Protein AF-A0AAW4BN30-F1 (afdb_monomer_lite)

Secondary structure (DSSP, 8-state):
-BHHHHHHHHHHHTTSS--------GGG--GGGGTBPTTHHHHHHHHHTPPP-------SS-HHHHHHHHHHHHHH-GGGPPPGGGS----S-------SSHHHHHHHHHHHHHHHHHTS---GGG------

pLDDT: mean 91.67, std 6.43, range [66.94, 98.31]

Structure (mmCIF, N/CA/C/O backbone):
data_AF-A0AAW4BN30-F1
#
_entry.id   AF-A0AAW4BN30-F1
#
loop_
_atom_site.group_PDB
_atom_site.id
_atom_site.type_symbol
_atom_site.label_atom_id
_atom_site.label_alt_id
_atom_site.label_comp_id
_atom_site.label_asym_id
_atom_site.label_entity_id
_atom_site.label_seq_id
_atom_site.pdbx_PDB_ins_code
_atom_site.Cartn_x
_atom_site.Cartn_y
_atom_site.Cartn_z
_atom_site.occupancy
_atom_site.B_iso_or_equiv
_atom_site.auth_seq_id
_atom_site.auth_comp_id
_atom_site.auth_asym_id
_atom_site.auth_atom_id
_atom_site.pdbx_PDB_model_num
ATOM 1 N N . CYS A 1 1 ? -4.758 -6.206 11.611 1.00 85.19 1 CYS A N 1
ATOM 2 C CA . CYS A 1 1 ? -5.048 -6.604 13.001 1.00 85.19 1 CYS A CA 1
ATOM 3 C C . CYS A 1 1 ? -5.926 -7.843 12.943 1.00 85.19 1 CYS A C 1
ATOM 5 O O . CYS A 1 1 ? -6.972 -7.762 12.312 1.00 85.19 1 CYS A O 1
ATOM 7 N N . THR A 1 2 ? -5.491 -8.975 13.486 1.00 92.12 2 THR A N 1
ATOM 8 C CA . THR A 1 2 ? -6.337 -10.174 13.619 1.00 92.12 2 THR A CA 1
ATOM 9 C C . THR A 1 2 ? -7.219 -10.076 14.864 1.00 92.12 2 THR A C 1
ATOM 11 O O . THR A 1 2 ? -7.012 -9.202 15.707 1.00 92.12 2 THR A O 1
ATOM 14 N N . ASN A 1 3 ? -8.185 -10.984 15.008 1.00 91.19 3 ASN A N 1
ATOM 15 C CA . ASN A 1 3 ? -9.007 -11.086 16.217 1.00 91.19 3 ASN A CA 1
ATOM 16 C C . ASN A 1 3 ? -8.161 -11.242 17.487 1.00 91.19 3 ASN A C 1
ATOM 18 O O . ASN A 1 3 ? -8.333 -10.469 18.419 1.00 91.19 3 ASN A O 1
ATOM 22 N N . LEU A 1 4 ? -7.177 -12.145 17.485 1.00 94.38 4 LEU A N 1
ATOM 23 C CA . LEU A 1 4 ? -6.322 -12.386 18.652 1.00 94.38 4 LEU A CA 1
ATOM 24 C C . LEU A 1 4 ? -5.494 -11.155 19.044 1.00 94.38 4 LEU A C 1
ATOM 26 O O . LEU A 1 4 ? -5.360 -10.845 20.226 1.00 94.38 4 LEU A O 1
ATOM 30 N N . GLN A 1 5 ? -4.958 -10.431 18.056 1.00 94.31 5 GLN A N 1
ATOM 31 C CA . GLN A 1 5 ? -4.226 -9.185 18.303 1.00 94.31 5 GLN A CA 1
ATOM 32 C C . GLN A 1 5 ? -5.135 -8.121 18.924 1.00 94.31 5 GLN A C 1
ATOM 34 O O . GLN A 1 5 ? -4.721 -7.396 19.828 1.00 94.31 5 GLN A O 1
ATOM 39 N N . TYR A 1 6 ? -6.375 -8.031 18.444 1.00 95.75 6 TYR A N 1
ATOM 40 C CA . TYR A 1 6 ? -7.331 -7.056 18.942 1.00 95.75 6 TYR A CA 1
ATOM 41 C C . TYR A 1 6 ? -7.857 -7.401 20.336 1.00 95.75 6 TYR A C 1
ATOM 43 O O . TYR A 1 6 ? -7.968 -6.523 21.189 1.00 95.75 6 TYR A O 1
ATOM 51 N N . ASP A 1 7 ? -8.131 -8.677 20.596 1.00 96.06 7 ASP A N 1
ATOM 52 C CA . ASP A 1 7 ? -8.565 -9.136 21.910 1.00 96.06 7 ASP A CA 1
ATOM 53 C C . ASP A 1 7 ? -7.485 -8.882 22.960 1.00 96.06 7 ASP A C 1
ATOM 55 O O . ASP A 1 7 ? -7.800 -8.354 24.023 1.00 96.06 7 ASP A O 1
ATOM 59 N N . LEU A 1 8 ? -6.209 -9.134 22.646 1.00 96.19 8 LEU A N 1
ATOM 60 C CA . LEU A 1 8 ? -5.097 -8.780 23.531 1.00 96.19 8 LEU A CA 1
ATOM 61 C C . LEU A 1 8 ? -5.081 -7.279 23.865 1.00 96.19 8 LEU A C 1
ATOM 63 O O . LEU A 1 8 ? -4.894 -6.906 25.022 1.00 96.19 8 LEU A O 1
ATOM 67 N N . LEU A 1 9 ? -5.312 -6.420 22.868 1.00 95.69 9 LEU A N 1
ATOM 68 C CA . LEU A 1 9 ? -5.377 -4.971 23.061 1.00 95.69 9 LEU A CA 1
ATOM 69 C C . LEU A 1 9 ? -6.541 -4.578 23.983 1.00 95.69 9 LEU A C 1
ATOM 71 O O . LEU A 1 9 ? -6.358 -3.760 24.884 1.00 95.69 9 LEU A O 1
ATOM 75 N N . LYS A 1 10 ? -7.719 -5.192 23.818 1.00 96.44 10 LYS A N 1
ATOM 76 C CA . LYS A 1 10 ? -8.852 -4.981 24.731 1.00 96.44 10 LYS A CA 1
ATOM 77 C C . LYS A 1 10 ? -8.537 -5.462 26.143 1.00 96.44 10 LYS A C 1
ATOM 79 O O . LYS A 1 10 ? -8.739 -4.704 27.082 1.00 96.44 10 LYS A O 1
ATOM 84 N N . TYR A 1 11 ? -7.996 -6.668 26.302 1.00 96.81 11 TYR A N 1
ATOM 85 C CA . TYR A 1 11 ? -7.634 -7.203 27.618 1.00 96.81 11 TYR A CA 1
ATOM 86 C C . TYR A 1 11 ? -6.642 -6.312 28.366 1.00 96.81 11 TYR A C 1
ATOM 88 O O . TYR A 1 11 ? -6.762 -6.148 29.576 1.00 96.81 11 TYR A O 1
ATOM 96 N N . ALA A 1 12 ? -5.669 -5.739 27.657 1.00 96.12 12 ALA A N 1
ATOM 97 C CA . ALA A 1 12 ? -4.637 -4.918 28.273 1.00 96.12 12 ALA A CA 1
ATOM 98 C C . ALA A 1 12 ? -5.117 -3.508 28.654 1.00 96.12 12 ALA A C 1
ATOM 100 O O . ALA A 1 12 ? -4.610 -2.944 29.623 1.00 96.12 12 ALA A O 1
ATOM 101 N N . PHE A 1 13 ? -6.049 -2.918 27.895 1.00 96.69 13 PHE A N 1
ATOM 102 C CA . PHE A 1 13 ? -6.294 -1.473 27.973 1.00 96.69 13 PHE A CA 1
ATOM 103 C C . PHE A 1 13 ? -7.760 -1.051 28.098 1.00 96.69 13 PHE A C 1
ATOM 105 O O . PHE A 1 13 ? -8.016 0.093 28.485 1.00 96.69 13 PHE A O 1
ATOM 112 N N . LEU A 1 14 ? -8.729 -1.914 27.784 1.00 96.19 14 LEU A N 1
ATOM 113 C CA . LEU A 1 14 ? -10.144 -1.546 27.836 1.00 96.19 14 LEU A CA 1
ATOM 114 C C . LEU A 1 14 ? -10.567 -1.245 29.281 1.00 96.19 14 LEU A C 1
ATOM 116 O O . LEU A 1 14 ? -10.323 -2.035 30.189 1.00 96.19 14 LEU A O 1
ATOM 120 N N . GLY A 1 15 ? -11.193 -0.085 29.497 1.00 94.75 15 GLY A N 1
ATOM 121 C CA . GLY A 1 15 ? -11.603 0.380 30.829 1.00 94.75 15 GLY A CA 1
ATOM 122 C C . GLY A 1 15 ? -10.477 0.981 31.681 1.00 94.75 15 GLY A C 1
ATOM 123 O O . GLY A 1 15 ? -10.720 1.360 32.825 1.00 94.75 15 GLY A O 1
ATOM 124 N N . THR A 1 16 ? -9.258 1.093 31.149 1.00 95.62 16 THR A N 1
ATOM 125 C CA . THR A 1 16 ? -8.151 1.790 31.821 1.00 95.62 16 THR A CA 1
ATOM 126 C C . THR A 1 16 ? -8.145 3.285 31.477 1.00 95.62 16 THR A C 1
ATOM 128 O O . THR A 1 16 ? -8.736 3.710 30.487 1.00 95.62 16 THR A O 1
ATOM 131 N N . ASN A 1 17 ? -7.410 4.093 32.249 1.00 93.88 17 ASN A N 1
ATOM 132 C CA . ASN A 1 17 ? -7.193 5.520 31.953 1.00 93.88 17 ASN A CA 1
ATOM 133 C C . ASN A 1 17 ? -6.059 5.762 30.931 1.00 93.88 17 ASN A C 1
ATOM 135 O O . ASN A 1 17 ? -5.573 6.886 30.792 1.00 93.88 17 ASN A O 1
ATOM 139 N N . ILE A 1 18 ? -5.585 4.715 30.250 1.00 94.31 18 ILE A N 1
ATOM 140 C CA . ILE A 1 18 ? -4.497 4.813 29.275 1.00 94.31 18 ILE A CA 1
ATOM 141 C C . ILE A 1 18 ? -5.046 5.350 27.953 1.00 94.31 18 ILE A C 1
ATOM 143 O O . ILE A 1 18 ? -6.037 4.860 27.418 1.00 94.31 18 ILE A O 1
ATOM 147 N N . ARG A 1 19 ? -4.359 6.344 27.383 1.00 92.88 19 ARG A N 1
ATOM 148 C CA . ARG A 1 19 ? -4.680 6.874 26.057 1.00 92.88 19 ARG A CA 1
ATOM 149 C C . ARG A 1 19 ? -4.104 5.966 24.972 1.00 92.88 19 ARG A C 1
ATOM 151 O O . ARG A 1 19 ? -2.889 5.803 24.883 1.00 92.88 19 ARG A O 1
ATOM 158 N N . LEU A 1 20 ? -4.972 5.456 24.105 1.00 94.69 20 LEU A N 1
ATOM 159 C CA . LEU A 1 20 ? -4.595 4.666 22.936 1.00 94.69 20 LEU A CA 1
ATOM 160 C C . LEU A 1 20 ? -4.826 5.447 21.641 1.00 94.69 20 LEU A C 1
ATOM 162 O O . LEU A 1 20 ? -5.830 6.140 21.490 1.00 94.69 20 LEU A O 1
ATOM 166 N N . THR A 1 21 ? -3.910 5.284 20.688 1.00 95.44 21 THR A N 1
ATOM 167 C CA . THR A 1 21 ? -4.035 5.817 19.326 1.00 95.44 21 THR A CA 1
ATOM 168 C C . THR A 1 21 ? -3.792 4.678 18.345 1.00 95.44 21 THR A C 1
ATOM 170 O O . THR A 1 21 ? -2.694 4.125 18.305 1.00 95.44 21 THR A O 1
ATOM 173 N N . ALA A 1 22 ? -4.803 4.331 17.551 1.00 93.75 22 ALA A N 1
ATOM 174 C CA . ALA A 1 22 ? -4.667 3.390 16.445 1.00 93.75 22 ALA A CA 1
ATOM 175 C C . ALA A 1 22 ? -4.428 4.158 15.139 1.00 93.75 22 ALA A C 1
ATOM 177 O O . ALA A 1 22 ? -5.098 5.152 14.868 1.00 93.75 22 ALA A O 1
ATOM 178 N N . VAL A 1 23 ? -3.480 3.690 14.326 1.00 93.56 23 VAL A N 1
ATOM 179 C CA . VAL A 1 23 ? -3.138 4.290 13.031 1.00 93.56 23 VAL A CA 1
ATOM 180 C C . VAL A 1 23 ? -3.148 3.203 11.966 1.00 93.56 23 VAL A C 1
ATOM 182 O O . VAL A 1 23 ? -2.673 2.092 12.195 1.00 93.56 23 VAL A O 1
ATOM 185 N N . GLY A 1 24 ? -3.666 3.530 10.789 1.00 90.50 24 GLY A N 1
ATOM 186 C CA . GLY A 1 24 ? -3.525 2.714 9.592 1.00 90.50 24 GLY A CA 1
ATOM 187 C C . GLY A 1 24 ? -4.383 3.251 8.454 1.00 90.50 24 GLY A C 1
ATOM 188 O O . GLY A 1 24 ? -4.983 4.317 8.569 1.00 90.50 24 GLY A O 1
ATOM 189 N N . ASP A 1 25 ? -4.421 2.503 7.358 1.00 87.19 25 ASP A N 1
ATOM 190 C CA . ASP A 1 25 ? -5.134 2.862 6.136 1.00 87.19 25 ASP A CA 1
ATOM 191 C C . ASP A 1 25 ? -6.050 1.699 5.742 1.00 87.19 25 ASP A C 1
ATOM 193 O O . ASP A 1 25 ? -5.587 0.584 5.486 1.00 87.19 25 ASP A O 1
ATOM 197 N N . THR A 1 26 ? -7.362 1.947 5.714 1.00 79.31 26 THR A N 1
ATOM 198 C CA . THR A 1 26 ? -8.367 0.947 5.322 1.00 79.31 26 THR A CA 1
ATOM 199 C C . THR A 1 26 ? -8.145 0.429 3.904 1.00 79.31 26 THR A C 1
AT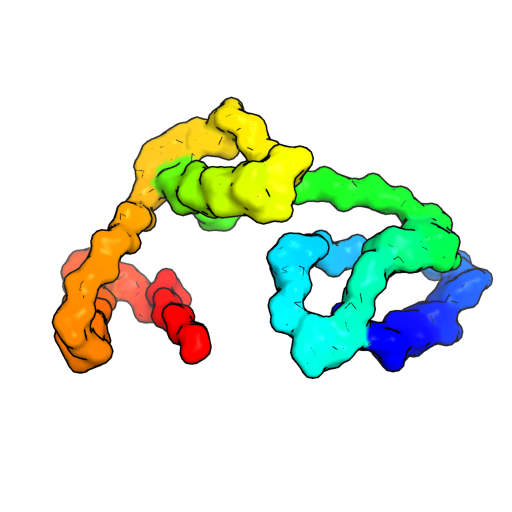OM 201 O O . THR A 1 26 ? -8.463 -0.730 3.631 1.00 79.31 26 THR A O 1
ATOM 204 N N . LYS A 1 27 ? -7.550 1.241 3.022 1.00 76.88 27 LYS A N 1
ATOM 205 C CA . LYS A 1 27 ? -7.281 0.905 1.619 1.00 76.88 27 LYS A CA 1
ATOM 206 C C . LYS A 1 27 ? -6.054 0.011 1.450 1.00 76.88 27 LYS A C 1
ATOM 208 O O . LYS A 1 27 ? -5.938 -0.670 0.439 1.00 76.88 27 LYS A O 1
ATOM 213 N N . GLN A 1 28 ? -5.162 -0.042 2.442 1.00 78.31 28 GLN A N 1
ATOM 214 C CA . GLN A 1 28 ? -3.947 -0.874 2.420 1.00 78.31 28 GLN A CA 1
ATOM 215 C C . GLN A 1 28 ? -4.129 -2.220 3.135 1.00 78.31 28 GLN A C 1
ATOM 217 O O . GLN A 1 28 ? -3.166 -2.900 3.498 1.00 78.31 28 GLN A O 1
ATOM 222 N N . LYS A 1 29 ? -5.376 -2.647 3.344 1.00 83.56 29 LYS A N 1
ATOM 223 C CA . LYS A 1 29 ? -5.685 -3.937 3.961 1.00 83.56 29 LYS A CA 1
ATOM 224 C C . LYS A 1 29 ? -5.495 -5.083 2.957 1.00 83.56 29 LYS A C 1
ATOM 226 O O . LYS A 1 29 ? -6.453 -5.573 2.369 1.00 83.56 29 LYS A O 1
ATOM 231 N N . ILE A 1 30 ? -4.255 -5.547 2.815 1.00 83.94 30 ILE A N 1
ATOM 232 C CA . ILE A 1 30 ? -3.882 -6.672 1.931 1.00 83.94 30 ILE A CA 1
ATOM 233 C C . ILE A 1 30 ? -3.857 -8.037 2.641 1.00 83.94 30 ILE A C 1
ATOM 235 O O . ILE A 1 30 ? -3.844 -9.085 2.003 1.00 83.94 30 ILE A O 1
ATOM 239 N N . MET A 1 31 ? -3.881 -8.043 3.976 1.00 87.38 31 MET A N 1
ATOM 240 C CA . MET A 1 31 ? -3.695 -9.247 4.802 1.00 87.38 31 MET A CA 1
ATOM 241 C C . MET A 1 31 ? -5.009 -9.967 5.148 1.00 87.38 31 MET A C 1
ATOM 243 O O . MET A 1 31 ? -5.091 -10.642 6.172 1.00 87.38 31 MET A O 1
ATOM 247 N N . GLY A 1 32 ? -6.054 -9.825 4.324 1.00 85.31 32 GLY A N 1
ATOM 248 C CA . GLY A 1 32 ? -7.347 -10.492 4.553 1.00 85.31 32 GLY A CA 1
ATOM 249 C C . GLY A 1 32 ? -7.224 -12.019 4.624 1.00 85.31 32 GLY A C 1
ATOM 250 O O . GLY A 1 32 ? -7.847 -12.651 5.469 1.00 85.31 32 GLY A O 1
ATOM 251 N N . TRP A 1 33 ? -6.322 -12.598 3.824 1.00 87.06 33 TRP A N 1
ATOM 252 C CA . TRP A 1 33 ? -5.999 -14.030 3.843 1.00 87.06 33 TRP A CA 1
ATOM 253 C C . TRP A 1 33 ? -5.441 -14.517 5.191 1.00 87.06 33 TRP A C 1
ATOM 255 O O . TRP A 1 33 ? -5.563 -15.691 5.522 1.00 87.06 33 TRP A O 1
ATOM 265 N N . ALA A 1 34 ? -4.855 -13.616 5.984 1.00 88.00 34 ALA A N 1
ATOM 266 C CA . ALA A 1 34 ? -4.321 -13.893 7.314 1.00 88.00 34 ALA A CA 1
ATOM 267 C C . ALA A 1 34 ? -5.321 -13.529 8.432 1.00 88.00 34 ALA A C 1
ATOM 269 O O . ALA A 1 34 ? -4.911 -13.218 9.550 1.00 88.00 34 ALA A O 1
ATOM 270 N N . ASN A 1 35 ? -6.629 -13.538 8.138 1.00 87.12 35 ASN A N 1
ATOM 271 C CA . ASN A 1 35 ? -7.712 -13.202 9.072 1.00 87.12 35 ASN A CA 1
ATOM 272 C C . ASN A 1 35 ? -7.606 -11.785 9.663 1.00 87.12 35 ASN A C 1
ATOM 274 O O . ASN A 1 35 ? -7.927 -11.556 10.834 1.00 87.12 35 ASN A O 1
ATOM 278 N N . ALA A 1 36 ? -7.129 -10.815 8.875 1.00 89.06 36 ALA A N 1
ATOM 279 C CA . ALA A 1 36 ? -7.217 -9.414 9.270 1.00 89.06 36 ALA A CA 1
ATOM 280 C C . ALA A 1 36 ? -8.693 -9.006 9.410 1.00 89.06 3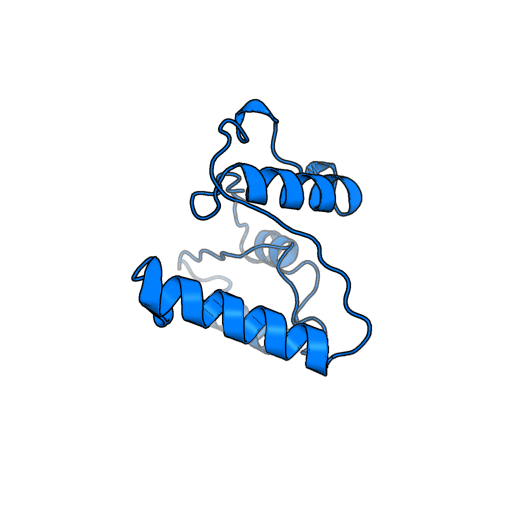6 ALA A C 1
ATOM 282 O O . ALA A 1 36 ? -9.472 -9.182 8.479 1.00 89.06 36 ALA A O 1
ATOM 283 N N . LEU A 1 37 ? -9.054 -8.451 10.569 1.00 87.75 37 LEU A N 1
ATOM 284 C CA . LEU A 1 37 ? -10.416 -8.038 10.883 1.00 87.75 37 LEU A CA 1
ATOM 285 C C . LEU A 1 37 ? -10.914 -6.952 9.928 1.00 87.75 37 LEU A C 1
ATOM 287 O O . LEU A 1 37 ? -10.277 -5.907 9.748 1.00 87.75 37 LEU A O 1
ATOM 291 N N . ASP A 1 38 ? -12.107 -7.181 9.395 1.00 86.31 38 ASP A N 1
ATOM 292 C CA . ASP A 1 38 ? -12.865 -6.189 8.650 1.00 86.31 38 ASP A CA 1
ATOM 293 C C . ASP A 1 38 ? -13.490 -5.162 9.593 1.00 86.31 38 ASP A C 1
ATOM 295 O O . ASP A 1 38 ? -13.910 -5.482 10.701 1.00 86.31 38 ASP A O 1
ATOM 299 N N . GLY A 1 39 ? -13.530 -3.897 9.166 1.00 88.62 39 GLY A N 1
ATOM 300 C CA . GLY A 1 39 ? -14.173 -2.831 9.941 1.00 88.62 39 GLY A CA 1
ATOM 301 C C . GLY A 1 39 ? -13.488 -2.478 11.266 1.00 88.62 39 GLY A C 1
ATOM 302 O O . GLY A 1 39 ? -14.064 -1.732 12.052 1.00 88.62 39 GLY A O 1
ATOM 303 N N . ILE A 1 40 ? -12.255 -2.945 11.507 1.00 91.75 40 ILE A N 1
ATOM 304 C CA . ILE A 1 40 ? -11.585 -2.822 12.813 1.00 91.75 40 ILE A CA 1
ATOM 305 C C . ILE A 1 40 ? -11.460 -1.387 13.335 1.00 91.75 40 ILE A C 1
ATOM 307 O O . ILE A 1 40 ? -11.478 -1.171 14.542 1.00 91.75 40 ILE A O 1
ATOM 311 N N . PHE A 1 41 ? -11.376 -0.389 12.452 1.00 92.12 41 PHE A N 1
ATOM 312 C CA . PHE A 1 41 ? -11.380 1.015 12.867 1.00 92.12 41 PHE A CA 1
ATOM 313 C C . PHE A 1 41 ? -12.714 1.438 13.478 1.00 92.12 41 PHE A C 1
ATOM 315 O O . PHE A 1 41 ? -12.718 2.124 14.495 1.00 92.12 41 PHE A O 1
ATOM 322 N N . GLN A 1 42 ? -13.837 1.004 12.901 1.00 92.25 42 GLN A N 1
ATOM 323 C CA . GLN A 1 42 ? -15.156 1.309 13.446 1.00 92.25 42 GLN A CA 1
ATOM 324 C C . GLN A 1 42 ? -15.369 0.587 14.777 1.00 92.25 42 GLN A C 1
ATOM 326 O O . GLN A 1 42 ? -15.853 1.199 15.725 1.00 92.25 42 GLN A O 1
ATOM 331 N N . THR A 1 43 ? -14.933 -0.673 14.877 1.00 94.69 43 THR A N 1
ATOM 332 C CA . THR A 1 43 ? -14.924 -1.416 16.146 1.00 94.69 43 THR A CA 1
ATOM 333 C C . THR A 1 43 ? -14.074 -0.704 17.197 1.00 94.69 43 THR A C 1
ATOM 335 O O . THR A 1 43 ? -14.532 -0.508 18.313 1.00 94.69 43 THR A O 1
ATOM 338 N N . PHE A 1 44 ? -12.881 -0.219 16.837 1.00 95.44 44 PHE A N 1
ATOM 339 C CA . PHE A 1 44 ? -12.021 0.543 17.747 1.00 95.44 44 PHE A CA 1
ATOM 340 C C . PHE A 1 44 ? -12.668 1.847 18.225 1.00 95.44 44 PHE A C 1
ATOM 342 O O . PHE A 1 44 ? -12.584 2.166 19.409 1.00 95.44 44 PHE A O 1
ATOM 349 N N . VAL A 1 45 ? -13.342 2.582 17.334 1.00 95.56 45 VAL A N 1
ATOM 350 C CA . VAL A 1 45 ? -14.118 3.777 17.699 1.00 95.56 45 VAL A CA 1
ATOM 351 C C . VAL A 1 45 ? -15.203 3.433 18.713 1.00 95.56 45 VAL A C 1
ATOM 353 O O . VAL A 1 45 ? -15.329 4.135 19.712 1.00 95.56 45 VAL A O 1
ATOM 356 N N . THR A 1 46 ? -15.946 2.349 18.490 1.00 95.75 46 THR A N 1
ATOM 357 C CA . THR A 1 46 ? -17.002 1.902 19.402 1.00 95.75 46 THR A CA 1
ATOM 358 C C . THR A 1 46 ? -16.444 1.444 20.752 1.00 95.75 46 THR A C 1
ATOM 360 O O . THR A 1 46 ? -16.906 1.924 21.783 1.00 95.75 46 THR A O 1
ATOM 363 N N . ASP A 1 47 ? -15.429 0.580 20.763 1.00 96.00 47 ASP A N 1
ATOM 364 C CA . ASP A 1 47 ? -14.914 -0.042 21.988 1.00 96.00 47 ASP A CA 1
ATOM 365 C C . ASP A 1 47 ? -14.143 0.952 22.874 1.00 96.00 47 ASP A C 1
ATOM 367 O O . ASP A 1 47 ? -14.248 0.906 24.097 1.00 96.00 47 ASP A O 1
ATOM 371 N N . PHE A 1 48 ? -13.389 1.880 22.274 1.00 95.81 48 PHE A N 1
ATOM 372 C CA . PHE A 1 48 ? -12.541 2.836 23.002 1.00 95.81 48 PHE A CA 1
ATOM 373 C C . PHE A 1 48 ? -13.087 4.267 23.012 1.00 95.81 48 PHE A C 1
ATOM 375 O O . PHE A 1 48 ? -12.411 5.171 23.499 1.00 95.81 48 PHE A O 1
ATOM 382 N N . THR A 1 49 ? -14.293 4.496 22.477 1.00 95.00 49 THR A N 1
ATOM 383 C CA . THR A 1 49 ? -14.871 5.846 22.303 1.00 95.00 49 THR A CA 1
ATOM 384 C C . THR A 1 49 ? -13.889 6.791 21.584 1.00 95.00 49 THR A C 1
ATOM 386 O O . THR A 1 49 ? -13.706 7.954 21.946 1.00 95.00 49 THR A O 1
ATOM 389 N N . ALA A 1 50 ? -13.176 6.263 20.585 1.00 95.44 50 ALA A N 1
ATOM 390 C CA . ALA A 1 50 ? -12.091 6.984 19.929 1.00 95.44 50 ALA A CA 1
ATOM 391 C C . ALA A 1 50 ? -12.620 8.051 18.959 1.00 95.44 50 ALA A C 1
ATOM 393 O O . ALA A 1 50 ? -13.648 7.878 18.309 1.00 95.44 50 ALA A O 1
ATOM 394 N N . THR A 1 51 ? -11.881 9.151 18.810 1.00 95.06 51 THR A N 1
ATOM 395 C CA . THR A 1 51 ? -12.176 10.178 17.800 1.00 95.06 51 THR A CA 1
ATOM 396 C C . THR A 1 51 ? -11.453 9.844 16.491 1.00 95.06 51 THR A C 1
ATOM 398 O O . THR A 1 51 ? -10.219 9.832 16.486 1.00 95.06 51 THR A O 1
ATOM 401 N N . PRO A 1 52 ? -12.166 9.579 15.381 1.00 91.12 52 PRO A N 1
ATOM 402 C CA . PRO A 1 52 ? -11.522 9.305 14.103 1.00 91.12 52 PRO A CA 1
ATOM 403 C C . PRO A 1 52 ? -10.904 10.579 13.517 1.00 91.12 52 PRO A C 1
ATOM 405 O O . PRO A 1 52 ? -11.528 11.640 13.502 1.00 91.12 52 PRO A O 1
ATOM 408 N N . LEU A 1 53 ? -9.681 10.461 13.000 1.00 88.06 53 LEU A N 1
ATOM 409 C CA . LEU A 1 53 ? -8.972 11.533 12.307 1.00 88.06 53 LEU A CA 1
ATOM 410 C C . LEU A 1 53 ? -8.419 10.995 10.987 1.00 88.06 53 LEU A C 1
ATOM 412 O O . LEU A 1 53 ? -7.612 10.067 10.984 1.00 88.06 53 LEU A O 1
ATOM 416 N N . ASN A 1 54 ? -8.830 11.600 9.874 1.00 80.88 54 ASN A N 1
ATOM 417 C CA . ASN A 1 54 ? -8.379 11.207 8.541 1.00 80.88 54 ASN A CA 1
ATOM 418 C C . ASN A 1 54 ? -7.250 12.126 8.062 1.00 80.88 54 ASN A C 1
ATOM 420 O O . ASN A 1 54 ? -7.373 13.352 8.098 1.00 80.88 54 ASN A O 1
ATOM 424 N N . MET A 1 55 ? -6.160 11.532 7.575 1.00 77.56 55 MET A N 1
ATOM 425 C CA . MET A 1 55 ? -5.047 12.246 6.949 1.00 77.56 55 MET A CA 1
ATOM 426 C C . MET A 1 55 ? -5.087 12.027 5.437 1.00 77.56 55 MET A C 1
ATOM 428 O O . MET A 1 55 ? -4.957 10.901 4.971 1.00 77.56 55 MET A O 1
ATOM 432 N N . TYR A 1 56 ? -5.247 13.110 4.674 1.00 66.94 56 TYR A N 1
ATOM 433 C CA . TYR A 1 56 ? -5.416 13.048 3.214 1.00 66.94 56 TYR A CA 1
ATOM 434 C C . TYR A 1 56 ? -4.192 13.517 2.420 1.00 66.94 56 TYR A C 1
ATOM 436 O O . TYR A 1 56 ? -4.204 13.478 1.194 1.00 66.94 56 TYR A O 1
ATOM 444 N N . ARG A 1 57 ? -3.130 13.982 3.088 1.00 69.06 57 ARG A N 1
ATOM 445 C CA . ARG A 1 57 ? -1.928 14.469 2.401 1.00 69.06 57 ARG A CA 1
ATOM 446 C C . ARG A 1 57 ? -0.923 13.347 2.172 1.00 69.06 57 ARG A C 1
ATOM 448 O O . ARG A 1 57 ? -0.427 12.751 3.125 1.00 69.06 57 ARG A O 1
ATOM 455 N N . ASN A 1 58 ? -0.578 13.129 0.906 1.00 71.56 58 ASN A N 1
ATOM 456 C CA . ASN A 1 58 ? 0.548 12.297 0.506 1.00 71.56 58 ASN A CA 1
ATOM 457 C C . ASN A 1 58 ? 1.793 13.179 0.318 1.00 71.56 58 ASN A C 1
ATOM 459 O O . ASN A 1 58 ? 1.761 14.145 -0.438 1.00 71.56 58 ASN A O 1
ATOM 463 N N . PHE A 1 59 ? 2.875 12.844 1.018 1.00 77.81 59 PHE A N 1
ATOM 464 C CA . PHE A 1 59 ? 4.163 13.547 0.937 1.00 77.81 59 PHE A CA 1
ATOM 465 C C . PHE A 1 59 ? 5.270 12.698 0.299 1.00 77.81 59 PHE A C 1
ATOM 467 O O . PHE A 1 59 ? 6.417 13.128 0.238 1.00 77.81 59 PHE A O 1
ATOM 474 N N . ARG A 1 60 ? 4.955 11.466 -0.115 1.00 87.00 60 ARG A N 1
ATOM 475 C CA . ARG A 1 60 ? 5.934 10.488 -0.599 1.00 87.00 60 ARG A CA 1
ATOM 476 C C . ARG A 1 60 ? 6.014 10.469 -2.119 1.00 87.00 60 ARG A C 1
ATOM 478 O O . ARG A 1 60 ? 7.100 10.348 -2.670 1.00 87.00 60 ARG A O 1
ATOM 485 N N . SER A 1 61 ? 4.870 10.517 -2.792 1.00 90.56 61 SER A N 1
ATOM 486 C CA . SER A 1 61 ? 4.793 10.280 -4.233 1.00 90.56 61 SER A CA 1
ATOM 487 C C . SER A 1 61 ? 4.807 11.584 -5.023 1.00 90.56 61 SER A C 1
ATOM 489 O O . SER A 1 61 ? 4.221 12.582 -4.607 1.00 90.56 61 SER A O 1
ATOM 491 N N . LYS A 1 62 ? 5.457 11.558 -6.189 1.00 93.50 62 LYS A N 1
ATOM 492 C CA . LYS A 1 62 ? 5.450 12.677 -7.133 1.00 93.50 62 LYS A CA 1
ATOM 493 C C . LYS A 1 62 ? 4.058 12.853 -7.777 1.00 93.50 62 LYS A C 1
ATOM 495 O O . LYS A 1 62 ? 3.316 11.866 -7.873 1.00 93.50 62 LYS A O 1
ATOM 500 N N . PRO A 1 63 ? 3.689 14.068 -8.227 1.00 93.12 63 PRO A N 1
ATOM 501 C CA . PRO A 1 63 ? 2.346 14.385 -8.721 1.00 93.12 63 PRO A CA 1
ATOM 502 C C . PRO A 1 63 ? 1.821 13.451 -9.818 1.00 93.12 63 PRO A C 1
ATOM 504 O O . PRO A 1 63 ? 0.652 13.064 -9.775 1.00 93.12 63 PRO A O 1
ATOM 507 N N . THR A 1 64 ? 2.664 13.026 -10.765 1.00 94.06 64 THR A N 1
ATOM 508 C CA . THR A 1 64 ? 2.244 12.122 -11.851 1.00 94.06 64 THR A CA 1
ATOM 509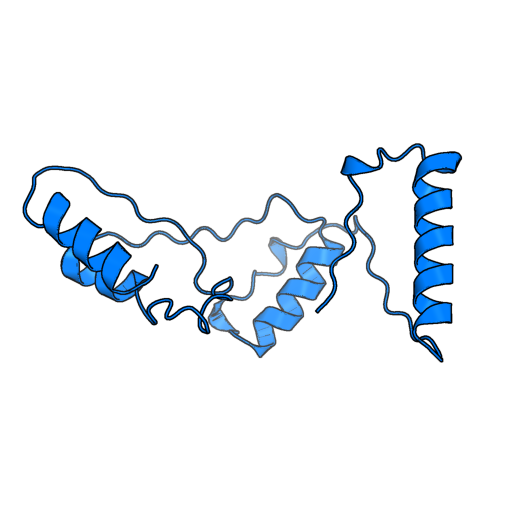 C C . THR A 1 64 ? 1.767 10.769 -11.331 1.00 94.06 64 THR A C 1
ATOM 511 O O . THR A 1 64 ? 0.689 10.303 -11.708 1.00 94.06 64 THR A O 1
ATOM 514 N N . LEU A 1 65 ? 2.504 10.173 -10.391 1.00 93.06 65 LEU A N 1
ATOM 515 C CA . LEU A 1 65 ? 2.106 8.914 -9.765 1.00 93.06 65 LEU A CA 1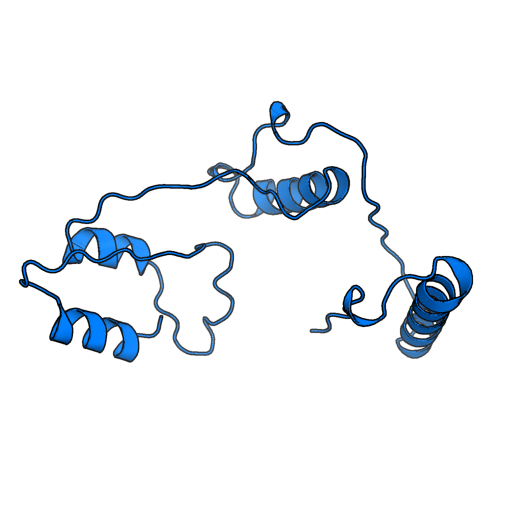
ATOM 516 C C . LEU A 1 65 ? 0.853 9.086 -8.887 1.00 93.06 65 LEU A C 1
ATOM 518 O O . LEU A 1 65 ? -0.012 8.209 -8.874 1.00 93.06 65 LEU A O 1
ATOM 522 N N . LEU A 1 66 ? 0.721 10.220 -8.187 1.00 91.12 66 LEU A N 1
ATOM 523 C CA . LEU A 1 66 ? -0.467 10.523 -7.381 1.00 91.12 66 LEU A CA 1
ATOM 524 C C . LEU A 1 66 ? -1.740 10.594 -8.221 1.00 91.12 66 LEU A C 1
ATOM 526 O O . LEU A 1 66 ? -2.762 10.051 -7.811 1.00 91.12 66 LEU A O 1
ATOM 530 N N . ARG A 1 67 ? -1.689 11.220 -9.402 1.00 92.38 67 ARG A N 1
ATOM 531 C CA . ARG A 1 67 ? -2.845 11.279 -10.307 1.00 92.38 67 ARG A CA 1
ATOM 532 C C . ARG A 1 67 ? -3.286 9.891 -10.754 1.00 92.38 67 ARG A C 1
ATOM 534 O O . ARG A 1 67 ? -4.470 9.587 -10.652 1.00 92.38 67 ARG A O 1
ATOM 541 N N . LEU A 1 68 ? -2.348 9.033 -11.166 1.00 92.69 68 LEU A N 1
ATOM 542 C CA . LEU A 1 68 ? -2.671 7.654 -11.540 1.00 92.69 68 LEU A CA 1
ATOM 543 C C . LEU A 1 68 ? -3.335 6.896 -10.381 1.00 92.69 68 LEU A C 1
ATOM 545 O O . LEU A 1 68 ? -4.382 6.277 -10.570 1.00 92.69 68 LEU A O 1
ATOM 549 N N . GLN A 1 69 ? -2.759 6.969 -9.177 1.00 89.94 69 GLN A N 1
ATOM 550 C CA . GLN A 1 69 ? -3.357 6.355 -7.986 1.00 89.94 69 GLN A CA 1
ATOM 551 C C . GLN A 1 69 ? -4.762 6.908 -7.718 1.00 89.94 69 GLN A C 1
ATOM 553 O O . GLN A 1 69 ? -5.672 6.142 -7.401 1.00 89.94 69 GLN A O 1
ATOM 558 N N . ASN A 1 70 ? -4.965 8.217 -7.888 1.00 90.38 70 ASN A N 1
ATOM 559 C CA . ASN A 1 70 ? -6.258 8.851 -7.666 1.00 90.38 70 ASN A CA 1
ATOM 560 C C . ASN A 1 70 ? -7.324 8.377 -8.664 1.00 90.38 70 ASN A C 1
ATOM 562 O O . ASN A 1 70 ? -8.464 8.173 -8.258 1.00 90.38 70 ASN A O 1
ATOM 566 N N . GLU A 1 71 ? -6.978 8.127 -9.933 1.00 92.06 71 GLU A N 1
ATOM 567 C CA . GLU A 1 71 ? -7.920 7.541 -10.904 1.00 92.06 71 GLU A CA 1
ATOM 568 C C . GLU A 1 71 ? -8.350 6.120 -10.520 1.00 92.06 71 GLU A C 1
ATOM 570 O O . GLU A 1 71 ? -9.515 5.750 -10.680 1.00 92.06 71 GLU A O 1
ATOM 575 N N . ILE A 1 72 ? -7.429 5.321 -9.973 1.00 90.31 72 ILE A N 1
ATOM 576 C CA . ILE A 1 72 ? -7.752 3.987 -9.452 1.00 90.31 72 ILE A CA 1
ATOM 577 C C . ILE A 1 72 ? -8.689 4.119 -8.243 1.00 90.31 72 ILE A C 1
ATOM 579 O O . ILE A 1 72 ? -9.727 3.457 -8.190 1.00 90.31 72 ILE A O 1
ATOM 583 N N . ILE A 1 73 ? -8.370 5.018 -7.304 1.00 86.50 73 ILE A N 1
ATOM 584 C CA . ILE A 1 73 ? -9.196 5.282 -6.117 1.00 86.50 73 ILE A CA 1
ATOM 585 C C . ILE A 1 73 ? -10.591 5.764 -6.518 1.00 86.50 73 ILE A C 1
ATOM 587 O O . ILE A 1 73 ? -11.561 5.259 -5.973 1.00 86.50 73 ILE A O 1
ATOM 591 N N . ARG A 1 74 ? -10.735 6.649 -7.512 1.00 89.12 74 ARG A N 1
ATOM 592 C CA . ARG A 1 74 ? -12.051 7.111 -7.995 1.00 89.12 74 ARG A CA 1
ATOM 593 C C . ARG A 1 74 ? -12.970 5.976 -8.438 1.00 89.12 74 ARG A C 1
ATOM 595 O O . ARG A 1 74 ? -14.183 6.132 -8.359 1.00 89.12 74 ARG A O 1
ATOM 602 N N . ARG A 1 75 ? -12.420 4.851 -8.908 1.00 89.56 75 ARG A N 1
ATOM 603 C CA . ARG A 1 75 ? -13.209 3.667 -9.284 1.00 89.56 75 ARG A CA 1
ATOM 604 C C . ARG A 1 75 ? -13.493 2.734 -8.112 1.00 89.56 75 ARG A C 1
ATOM 606 O O . ARG A 1 75 ? -14.556 2.125 -8.087 1.00 89.56 75 ARG A O 1
ATOM 613 N N . LEU A 1 76 ? -12.549 2.593 -7.183 1.00 82.81 76 LEU A N 1
ATOM 614 C CA . LEU A 1 76 ? -12.660 1.654 -6.062 1.00 82.81 76 LEU A CA 1
ATOM 615 C C . LEU A 1 76 ? -13.396 2.246 -4.850 1.00 82.81 76 LEU A C 1
ATOM 617 O O . LEU A 1 76 ? -14.146 1.540 -4.185 1.00 82.81 76 LEU A O 1
ATOM 621 N N . ASP A 1 77 ? -13.172 3.527 -4.564 1.00 81.38 77 ASP A N 1
ATOM 622 C CA . ASP A 1 77 ? -13.726 4.276 -3.434 1.00 81.38 77 ASP A CA 1
ATOM 623 C C . ASP A 1 77 ? -13.818 5.782 -3.792 1.00 81.38 77 ASP A C 1
ATOM 625 O O . ASP A 1 77 ? -12.924 6.572 -3.464 1.00 81.38 77 ASP A O 1
ATOM 629 N N . PRO A 1 78 ? -14.881 6.208 -4.503 1.00 84.00 78 PRO A N 1
ATOM 630 C CA . PRO A 1 78 ? -14.991 7.567 -5.039 1.00 84.00 78 PRO A CA 1
ATOM 631 C C . PRO A 1 78 ? -14.960 8.674 -3.976 1.00 84.00 78 PRO A C 1
ATOM 633 O O . PRO A 1 78 ? -14.415 9.748 -4.223 1.00 84.00 78 PRO A O 1
ATOM 636 N N . LEU A 1 79 ? -15.512 8.418 -2.782 1.00 81.94 79 LEU A N 1
ATOM 637 C CA . LEU A 1 79 ? -15.570 9.389 -1.673 1.00 81.94 79 LEU A CA 1
ATOM 638 C C . LEU A 1 79 ? -14.189 9.720 -1.094 1.00 81.94 79 LEU A C 1
ATOM 640 O O . LEU A 1 79 ? -14.010 10.692 -0.366 1.00 81.94 79 LEU A O 1
ATOM 644 N N . SER A 1 80 ? -13.221 8.884 -1.428 1.00 80.50 80 SER A N 1
ATOM 645 C CA . SER A 1 80 ? -11.862 8.875 -0.925 1.00 80.50 80 SER A CA 1
ATOM 646 C C . SER A 1 80 ? -10.853 9.478 -1.899 1.00 80.50 80 SER A C 1
ATOM 648 O O . SER A 1 80 ? -9.654 9.469 -1.601 1.00 80.50 80 SER A O 1
ATOM 650 N N . ALA A 1 81 ? -11.313 9.932 -3.068 1.00 85.69 81 ALA A N 1
ATOM 651 C CA . ALA A 1 81 ? -10.472 10.556 -4.075 1.00 85.69 81 ALA A CA 1
ATOM 652 C C . ALA A 1 81 ? -9.976 11.930 -3.600 1.00 85.69 81 ALA A C 1
ATOM 654 O O . ALA A 1 81 ? -10.726 12.736 -3.047 1.00 85.69 81 ALA A O 1
ATOM 655 N N . MET A 1 82 ? -8.697 12.208 -3.840 1.00 84.44 82 MET A N 1
ATOM 656 C CA . MET A 1 82 ? -8.094 13.503 -3.556 1.00 84.44 82 MET A CA 1
ATOM 657 C C . MET A 1 82 ? -8.626 14.567 -4.531 1.00 84.44 82 MET A C 1
ATOM 659 O O . MET A 1 82 ? -8.746 14.280 -5.729 1.00 84.44 82 MET A O 1
ATOM 663 N N . PRO A 1 83 ? -8.903 15.795 -4.055 1.00 87.75 83 PRO A N 1
ATOM 664 C CA . PRO A 1 83 ? -9.249 16.916 -4.923 1.00 87.75 83 PRO A CA 1
ATOM 665 C C . PRO A 1 83 ? -8.085 17.306 -5.842 1.00 87.75 83 PRO A C 1
ATOM 667 O O . PRO A 1 83 ? -6.924 17.258 -5.434 1.00 87.75 83 PRO A O 1
ATOM 670 N N . ASP A 1 84 ? -8.394 17.777 -7.051 1.00 86.12 84 ASP A N 1
ATOM 671 C CA . ASP A 1 84 ? -7.383 18.079 -8.078 1.00 86.12 84 ASP A CA 1
ATOM 672 C C . ASP A 1 84 ? -6.368 19.150 -7.647 1.00 86.12 84 ASP A C 1
ATOM 674 O O . ASP A 1 84 ? -5.199 19.095 -8.027 1.00 86.12 84 ASP A O 1
ATOM 678 N N . ASN A 1 85 ? -6.766 20.090 -6.782 1.00 87.12 85 ASN A N 1
ATOM 679 C CA . ASN A 1 85 ? -5.862 21.114 -6.250 1.00 87.12 85 ASN A CA 1
ATOM 680 C C . ASN A 1 85 ? -4.743 20.553 -5.347 1.00 87.12 85 ASN A C 1
ATOM 682 O O . ASN A 1 85 ? -3.785 21.266 -5.059 1.00 87.12 85 ASN A O 1
ATOM 686 N N . GLN A 1 86 ? -4.843 19.293 -4.910 1.00 83.88 86 GLN A N 1
ATOM 687 C CA . GLN A 1 86 ? -3.804 18.594 -4.147 1.00 83.88 86 GLN A CA 1
ATOM 688 C C . GLN A 1 86 ? -2.885 17.743 -5.038 1.00 83.88 86 GLN A C 1
ATOM 690 O O . GLN A 1 86 ? -1.969 17.107 -4.526 1.00 83.88 86 GLN A O 1
ATOM 695 N N . LEU A 1 87 ? -3.123 17.722 -6.354 1.00 85.94 87 LEU A N 1
ATOM 696 C CA . LEU A 1 87 ? -2.423 16.885 -7.341 1.00 85.94 87 LEU A CA 1
ATOM 697 C C . LEU A 1 87 ? -1.599 17.714 -8.344 1.00 85.94 87 LEU A C 1
ATOM 699 O O . LEU A 1 87 ? -1.256 17.233 -9.429 1.00 85.94 87 LEU A O 1
ATOM 703 N N . VAL A 1 88 ? -1.323 18.971 -7.991 1.00 88.19 88 VAL A N 1
ATOM 704 C CA . VAL A 1 88 ? -0.620 19.953 -8.826 1.00 88.19 88 VAL A CA 1
ATOM 705 C C . VAL A 1 88 ? 0.859 19.585 -8.980 1.00 88.19 88 VAL A C 1
ATOM 707 O O . VAL A 1 88 ? 1.488 19.091 -8.046 1.00 88.19 88 VAL A O 1
ATOM 710 N N . GLY A 1 89 ? 1.407 19.867 -10.163 1.00 90.31 89 GLY A N 1
ATOM 711 C CA . GLY A 1 89 ? 2.786 19.576 -10.558 1.00 90.31 89 GLY A CA 1
ATOM 712 C C . GLY A 1 89 ? 2.856 18.467 -11.605 1.00 90.31 89 GLY A C 1
ATOM 713 O O . GLY A 1 89 ? 1.884 17.752 -11.837 1.00 90.31 89 GLY A O 1
ATOM 714 N N . ASP A 1 90 ? 3.995 18.320 -12.257 1.00 92.88 90 ASP A N 1
ATOM 715 C CA . ASP A 1 90 ? 4.226 17.398 -13.376 1.00 92.88 90 ASP A CA 1
ATOM 716 C C . ASP A 1 90 ? 5.399 16.438 -13.132 1.00 92.88 90 ASP A C 1
ATOM 718 O O . ASP A 1 90 ? 5.690 15.594 -13.974 1.00 92.88 90 ASP A O 1
ATOM 722 N N . GLU A 1 91 ? 6.023 16.503 -11.954 1.00 94.06 91 GLU A N 1
ATOM 723 C CA . GLU A 1 91 ? 7.142 15.633 -11.605 1.00 94.06 91 GLU A CA 1
ATOM 724 C C . GLU A 1 91 ? 6.750 14.146 -11.535 1.00 94.06 91 GLU A C 1
ATOM 726 O O . GLU A 1 91 ? 5.642 13.768 -11.120 1.00 94.06 91 GLU A O 1
ATOM 731 N N . GLY A 1 92 ? 7.740 13.301 -11.827 1.00 93.19 92 GLY A N 1
ATOM 732 C CA . GLY A 1 92 ? 7.634 11.847 -11.815 1.00 93.19 92 GLY A CA 1
ATOM 733 C C . GLY A 1 92 ? 7.095 11.285 -13.125 1.00 93.19 92 GLY A C 1
ATOM 734 O O . GLY A 1 92 ? 6.353 11.942 -13.853 1.00 93.19 92 GLY A O 1
ATOM 735 N N . GLU A 1 93 ? 7.441 10.032 -13.389 1.00 93.94 93 GLU A N 1
ATOM 736 C CA . GLU A 1 93 ? 7.115 9.343 -14.632 1.00 93.94 93 GLU A CA 1
ATOM 737 C C . GLU A 1 93 ? 6.382 8.036 -14.334 1.00 93.94 93 GLU A C 1
ATOM 739 O O . GLU A 1 93 ? 6.608 7.390 -13.308 1.00 93.94 93 GLU A O 1
ATOM 744 N N . VAL A 1 94 ? 5.466 7.660 -15.224 1.00 94.75 94 VAL A N 1
ATOM 745 C CA . VAL A 1 94 ? 4.767 6.376 -15.173 1.00 94.75 94 VAL A CA 1
ATOM 746 C C . VAL A 1 94 ? 4.671 5.844 -16.591 1.00 94.75 94 VAL A C 1
ATOM 748 O O . VAL A 1 94 ? 4.144 6.516 -17.476 1.00 94.75 94 VAL A O 1
ATOM 751 N N . PHE A 1 95 ? 5.142 4.617 -16.784 1.00 94.88 95 PHE A N 1
ATOM 752 C CA . PHE A 1 95 ? 5.100 3.937 -18.067 1.00 94.88 95 PHE A CA 1
ATOM 753 C C . PHE A 1 95 ? 4.326 2.622 -17.956 1.00 94.88 95 PHE A C 1
ATOM 755 O O . PHE A 1 95 ? 4.332 1.972 -16.912 1.00 94.88 95 PHE A O 1
ATOM 762 N N . ALA A 1 96 ? 3.676 2.225 -19.049 1.00 94.94 96 ALA A N 1
ATOM 763 C CA . ALA A 1 96 ? 3.014 0.934 -19.189 1.00 94.94 96 ALA A CA 1
ATOM 764 C C . ALA A 1 96 ? 3.568 0.241 -20.436 1.00 94.94 96 ALA A C 1
ATOM 766 O O . ALA A 1 96 ? 3.411 0.747 -21.547 1.00 94.94 96 ALA A O 1
ATOM 767 N N . TRP A 1 97 ? 4.237 -0.890 -20.231 1.00 96.06 97 TRP A N 1
ATOM 768 C CA . TRP A 1 97 ? 4.916 -1.658 -21.271 1.00 96.06 97 TRP A CA 1
ATOM 769 C C . TRP A 1 97 ? 4.231 -3.013 -21.432 1.00 96.06 97 TRP A C 1
ATOM 771 O O . TRP A 1 97 ? 3.671 -3.549 -20.477 1.00 96.06 97 TRP A O 1
ATOM 781 N N . TYR A 1 98 ? 4.287 -3.558 -22.643 1.00 96.94 98 TYR A N 1
ATOM 782 C CA . TYR A 1 98 ? 3.831 -4.909 -22.951 1.00 96.94 98 TYR A CA 1
ATOM 783 C C . TYR A 1 98 ? 5.010 -5.697 -23.514 1.00 96.94 98 TYR A C 1
ATOM 785 O O . TYR A 1 98 ? 5.751 -5.177 -24.348 1.00 96.94 98 TYR A O 1
ATOM 793 N N . PHE A 1 99 ? 5.159 -6.941 -23.068 1.00 97.25 99 PHE A N 1
ATOM 794 C CA . PHE A 1 99 ? 6.213 -7.851 -23.506 1.00 97.25 99 PHE A CA 1
ATOM 795 C C . PHE A 1 99 ? 5.597 -9.164 -23.983 1.00 97.25 99 PHE A C 1
ATOM 797 O O . PHE A 1 99 ? 4.579 -9.605 -23.447 1.00 97.25 99 PHE A O 1
ATOM 804 N N . ASP A 1 100 ? 6.228 -9.788 -24.977 1.00 97.88 100 ASP A N 1
ATOM 805 C CA . ASP A 1 100 ? 5.759 -11.055 -25.549 1.00 97.88 100 ASP A CA 1
ATOM 806 C C . ASP A 1 100 ? 5.933 -12.235 -24.579 1.00 97.88 100 ASP A C 1
ATOM 808 O O . ASP A 1 100 ? 5.138 -13.176 -24.587 1.00 97.88 100 ASP A O 1
ATOM 812 N N . ASP A 1 101 ? 6.972 -12.194 -23.738 1.00 97.75 101 ASP A N 1
ATOM 813 C CA . ASP A 1 101 ? 7.215 -13.184 -22.693 1.00 97.75 101 ASP A CA 1
ATOM 814 C C . ASP A 1 101 ? 7.904 -12.582 -21.453 1.00 97.75 101 ASP A C 1
ATOM 816 O O . ASP A 1 101 ? 8.394 -11.448 -21.457 1.00 97.75 101 ASP A O 1
ATOM 820 N N . SER A 1 102 ? 7.948 -13.365 -20.371 1.00 97.12 102 SER A N 1
ATOM 821 C CA . SER A 1 102 ? 8.534 -12.947 -19.090 1.00 97.12 102 SER A CA 1
ATOM 822 C C . SER A 1 102 ? 10.051 -12.765 -19.132 1.00 97.12 102 SER A C 1
ATOM 824 O O . SER A 1 102 ? 10.610 -12.077 -18.281 1.00 97.12 102 SER A O 1
ATOM 826 N N . ARG A 1 103 ? 10.745 -13.371 -20.104 1.00 97.94 103 ARG A N 1
ATOM 827 C CA . ARG A 1 103 ? 12.193 -13.182 -20.261 1.00 97.94 103 ARG A CA 1
ATOM 828 C C . ARG A 1 103 ? 12.469 -11.825 -20.890 1.00 97.94 103 ARG A C 1
ATOM 830 O O . ARG A 1 103 ? 13.357 -11.132 -20.413 1.00 97.94 103 ARG A O 1
ATOM 837 N N . GLY A 1 104 ? 11.688 -11.433 -21.896 1.00 98.31 104 GLY A N 1
ATOM 838 C CA . GLY A 1 104 ? 11.751 -10.109 -22.508 1.00 98.31 104 GLY A CA 1
ATOM 839 C C . GLY A 1 104 ? 11.502 -8.995 -21.492 1.00 98.31 104 GLY A C 1
ATOM 840 O O . GLY A 1 104 ? 12.289 -8.054 -21.422 1.00 98.31 104 GLY A O 1
ATOM 841 N N . GLU A 1 105 ? 10.475 -9.146 -20.650 1.00 98.12 105 GLU A N 1
ATOM 842 C CA . GLU A 1 105 ? 10.212 -8.228 -19.532 1.00 98.12 105 GLU A CA 1
ATOM 843 C C . GLU A 1 105 ? 11.411 -8.144 -18.572 1.00 98.12 105 GLU A C 1
ATOM 845 O O . GLU A 1 105 ? 11.895 -7.051 -18.273 1.00 98.12 105 GLU A O 1
ATOM 850 N N . ALA A 1 106 ? 11.931 -9.291 -18.122 1.00 97.81 106 ALA A N 1
ATOM 851 C CA . ALA A 1 106 ? 13.040 -9.334 -17.173 1.00 97.81 106 ALA A CA 1
ATOM 852 C C . ALA A 1 106 ? 14.331 -8.717 -17.735 1.00 97.81 106 ALA A C 1
ATOM 854 O O . ALA A 1 106 ? 15.003 -7.972 -17.024 1.00 97.81 106 ALA A O 1
ATOM 855 N N . THR A 1 107 ? 14.670 -8.998 -18.999 1.00 98.31 107 THR A N 1
ATOM 856 C CA . THR A 1 107 ? 15.833 -8.402 -19.672 1.00 98.31 107 THR A CA 1
ATOM 857 C C . THR A 1 107 ? 15.679 -6.891 -19.778 1.00 98.31 107 THR A C 1
ATOM 859 O O . THR A 1 107 ? 16.577 -6.167 -19.363 1.00 98.31 107 THR A O 1
ATOM 862 N N . TYR A 1 108 ? 14.523 -6.408 -20.240 1.00 98.06 108 TYR A N 1
ATOM 863 C CA . TYR A 1 108 ? 14.274 -4.974 -20.354 1.00 98.06 108 TYR A CA 1
ATOM 864 C C . TYR A 1 108 ? 14.397 -4.250 -19.002 1.00 98.06 108 TYR A C 1
ATOM 866 O O . TYR A 1 108 ? 15.064 -3.220 -18.907 1.00 98.06 108 TYR A O 1
ATOM 874 N N . ILE A 1 109 ? 13.792 -4.798 -17.940 1.00 97.75 109 ILE A N 1
ATOM 875 C CA . ILE A 1 109 ? 13.871 -4.215 -16.592 1.00 97.75 109 ILE A CA 1
ATOM 876 C C . ILE A 1 109 ? 15.317 -4.225 -16.076 1.00 97.75 109 ILE A C 1
ATOM 878 O O . ILE A 1 109 ? 15.752 -3.243 -15.477 1.00 97.75 109 ILE A O 1
ATOM 882 N N . ALA A 1 110 ? 16.071 -5.305 -16.305 1.00 98.12 110 ALA A N 1
ATOM 883 C CA . ALA A 1 110 ? 17.468 -5.395 -15.882 1.00 98.12 110 ALA A CA 1
ATOM 884 C C . ALA A 1 110 ? 18.348 -4.339 -16.571 1.00 98.12 110 ALA A C 1
ATOM 886 O O . ALA A 1 110 ? 19.120 -3.663 -15.890 1.00 98.12 110 ALA A O 1
ATOM 887 N N . ASP A 1 111 ? 18.183 -4.154 -17.883 1.00 98.25 111 ASP A N 1
ATOM 888 C CA . ASP A 1 111 ? 18.920 -3.154 -18.662 1.00 98.25 111 ASP A CA 1
ATOM 889 C C . ASP A 1 111 ? 18.575 -1.722 -18.214 1.00 98.25 111 ASP A C 1
ATOM 891 O O . ASP A 1 111 ? 19.459 -0.874 -18.069 1.00 98.25 111 ASP A O 1
ATOM 895 N N . LEU A 1 112 ? 17.296 -1.452 -17.925 1.00 97.56 112 LEU A N 1
ATOM 896 C CA . LEU A 1 112 ? 16.848 -0.154 -17.414 1.00 97.56 112 LEU A CA 1
ATOM 897 C C . LEU A 1 112 ? 17.460 0.157 -16.037 1.00 97.56 112 LEU A C 1
ATOM 899 O O . LEU A 1 112 ? 18.000 1.243 -15.829 1.00 97.56 112 LEU A O 1
ATOM 903 N N . ILE A 1 113 ? 17.440 -0.812 -15.116 1.00 98.12 113 ILE A N 1
ATOM 904 C CA . ILE A 1 113 ? 18.057 -0.675 -13.788 1.00 98.12 113 ILE A CA 1
ATOM 905 C C . ILE A 1 113 ? 19.572 -0.477 -13.908 1.00 98.12 113 ILE A C 1
ATOM 907 O O . ILE A 1 113 ? 20.143 0.354 -13.199 1.00 98.12 113 ILE A O 1
ATOM 911 N N . GLU A 1 114 ? 20.236 -1.211 -14.803 1.00 98.31 114 GLU A N 1
ATOM 912 C CA . GLU A 1 114 ? 21.664 -1.034 -15.057 1.00 98.31 114 GLU A CA 1
ATOM 913 C C . GLU A 1 114 ? 21.974 0.392 -15.535 1.00 98.31 114 GLU A C 1
ATOM 915 O O . GLU A 1 114 ? 22.931 1.002 -15.047 1.00 98.31 114 GLU A O 1
ATOM 920 N N . SER A 1 115 ? 21.152 0.944 -16.433 1.00 98.25 115 SER A N 1
ATOM 921 C CA . SER A 1 115 ? 21.289 2.323 -16.905 1.00 98.25 115 SER A CA 1
ATOM 922 C C . SER 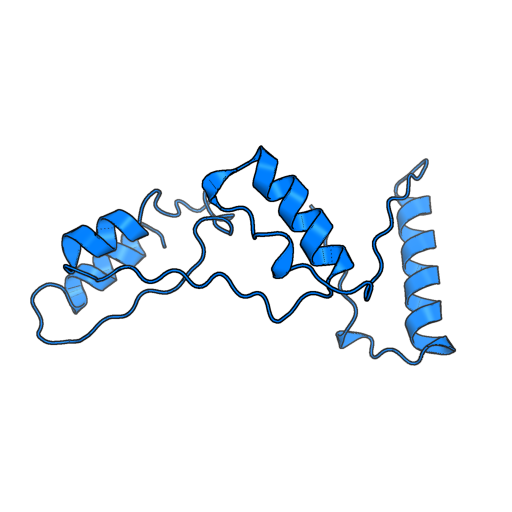A 1 115 ? 21.097 3.340 -15.776 1.00 98.25 115 SER A C 1
ATOM 924 O O . SER A 1 115 ? 21.937 4.230 -15.624 1.00 98.25 115 SER A O 1
ATOM 926 N N . TRP A 1 116 ? 20.083 3.178 -14.920 1.00 97.88 116 TRP A N 1
ATOM 927 C CA . TRP A 1 116 ? 19.892 4.050 -13.754 1.00 97.88 116 TRP A CA 1
ATOM 928 C C . TRP A 1 116 ? 21.099 4.042 -12.814 1.00 97.88 116 TRP A C 1
ATOM 930 O O . TRP A 1 116 ? 21.553 5.093 -12.367 1.00 97.88 116 TRP A O 1
ATOM 940 N N . ILE A 1 117 ? 21.676 2.870 -12.550 1.00 98.31 117 ILE A N 1
ATOM 941 C CA . ILE A 1 117 ? 22.821 2.747 -11.640 1.00 98.31 117 ILE A CA 1
ATOM 942 C C . ILE A 1 117 ? 24.100 3.308 -12.272 1.00 98.31 117 ILE A C 1
ATOM 944 O O . ILE A 1 117 ? 24.843 4.043 -11.624 1.00 98.31 117 ILE A O 1
ATOM 948 N N . LYS A 1 118 ? 24.404 2.943 -13.522 1.00 98.19 118 LYS A N 1
ATOM 949 C CA . LYS A 1 118 ? 25.693 3.275 -14.153 1.00 98.19 118 LYS A CA 1
ATOM 950 C C . LYS A 1 118 ? 25.723 4.668 -14.772 1.00 98.19 118 LYS A C 1
ATOM 952 O O . LYS A 1 118 ? 26.787 5.280 -14.809 1.00 98.19 118 LYS A O 1
ATOM 957 N N . THR A 1 119 ? 24.594 5.141 -15.292 1.00 97.56 119 THR A N 1
ATOM 958 C CA . THR A 1 119 ? 24.500 6.408 -16.028 1.00 97.56 119 THR A CA 1
ATOM 959 C C . THR A 1 119 ? 23.910 7.509 -15.162 1.00 97.56 119 THR A C 1
ATOM 961 O O . THR A 1 119 ? 24.509 8.576 -15.061 1.00 97.56 119 THR A O 1
ATOM 964 N N . GLU A 1 120 ? 22.777 7.252 -14.507 1.00 96.62 120 GLU A N 1
ATOM 965 C CA . GLU A 1 120 ? 22.118 8.246 -13.644 1.00 96.62 120 GLU A CA 1
ATOM 966 C C . GLU A 1 120 ? 22.673 8.260 -12.212 1.00 96.62 120 GLU A C 1
ATOM 968 O O . GLU A 1 120 ? 22.347 9.152 -11.431 1.00 96.62 120 GLU A O 1
ATOM 973 N N . LEU A 1 121 ? 23.565 7.314 -11.885 1.00 97.56 121 LEU A N 1
ATOM 974 C CA . LEU A 1 121 ? 24.208 7.165 -10.575 1.00 97.56 121 LEU A CA 1
ATOM 975 C C . LEU A 1 121 ? 23.203 6.973 -9.428 1.00 97.56 121 LEU A C 1
ATOM 977 O O . LEU A 1 121 ? 23.481 7.338 -8.283 1.00 97.56 121 LEU A O 1
ATOM 981 N N . LEU A 1 122 ? 22.044 6.379 -9.728 1.00 97.56 122 LEU A N 1
ATOM 982 C CA . LEU A 1 122 ? 21.011 6.109 -8.738 1.00 97.56 122 LEU A CA 1
ATOM 983 C C . LEU A 1 122 ? 21.471 4.988 -7.784 1.00 97.56 122 LEU A C 1
ATOM 985 O O . LEU A 1 122 ? 21.887 3.919 -8.250 1.00 97.56 12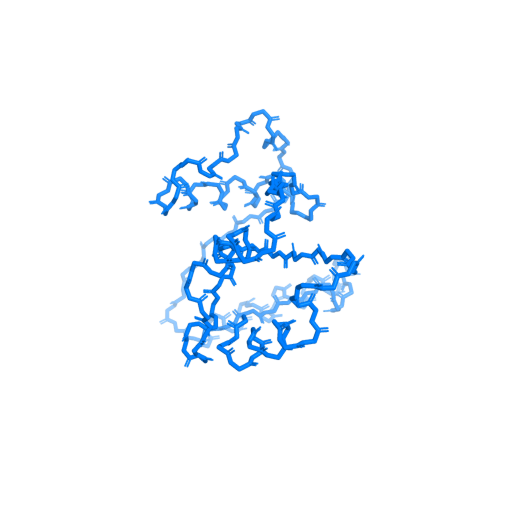2 LEU A O 1
ATOM 989 N N . PRO A 1 123 ? 21.398 5.179 -6.453 1.00 97.94 123 PRO A N 1
ATOM 990 C CA . PRO A 1 123 ? 21.745 4.130 -5.505 1.00 97.94 123 PRO A CA 1
ATOM 991 C C . PRO A 1 123 ? 20.828 2.910 -5.680 1.00 97.94 123 PRO A C 1
ATOM 993 O O . PRO A 1 123 ? 19.605 3.070 -5.695 1.00 97.94 123 PRO A O 1
ATOM 996 N N . PRO A 1 124 ? 21.362 1.675 -5.727 1.00 96.81 124 PRO A N 1
ATOM 997 C CA . PRO A 1 124 ? 20.535 0.479 -5.892 1.00 96.81 124 PRO A CA 1
ATOM 998 C C . PRO A 1 124 ? 19.429 0.325 -4.835 1.00 96.81 124 PRO A C 1
ATOM 1000 O O . PRO A 1 124 ? 18.407 -0.294 -5.100 1.00 96.81 124 PRO A O 1
ATOM 1003 N N . GLN A 1 125 ? 19.610 0.891 -3.636 1.00 97.50 125 GLN A N 1
ATOM 1004 C CA . GLN A 1 125 ? 18.635 0.842 -2.539 1.00 97.50 125 GLN A CA 1
ATOM 1005 C C . GLN A 1 125 ? 17.412 1.745 -2.763 1.00 97.50 125 GLN A C 1
ATOM 1007 O O . GLN A 1 125 ? 16.420 1.606 -2.049 1.00 97.50 125 GLN A O 1
ATOM 1012 N N . GLU A 1 126 ? 17.472 2.661 -3.731 1.00 97.00 126 GLU A N 1
ATOM 1013 C CA . GLU A 1 126 ? 16.346 3.512 -4.130 1.00 97.00 126 GLU A CA 1
ATOM 1014 C C . GLU A 1 126 ? 15.485 2.863 -5.228 1.00 97.00 126 GLU A C 1
ATOM 1016 O O . GLU A 1 126 ? 14.443 3.401 -5.600 1.00 97.00 126 GLU A O 1
ATOM 1021 N N . ILE A 1 127 ? 15.881 1.680 -5.712 1.00 97.44 127 ILE A N 1
ATOM 1022 C CA . ILE A 1 127 ? 15.190 0.924 -6.758 1.00 97.44 127 ILE A CA 1
ATOM 1023 C C . ILE A 1 127 ? 14.505 -0.294 -6.129 1.00 97.44 127 ILE A C 1
ATOM 1025 O O . ILE A 1 127 ? 15.120 -1.068 -5.397 1.00 97.44 127 ILE A O 1
ATOM 1029 N N . ALA A 1 128 ? 13.226 -0.498 -6.443 1.00 97.56 128 ALA A N 1
ATOM 1030 C CA . ALA A 1 128 ? 12.463 -1.659 -5.995 1.00 97.56 128 ALA A CA 1
ATOM 1031 C C . ALA A 1 128 ? 11.724 -2.316 -7.165 1.00 97.56 128 ALA A C 1
ATOM 1033 O O . ALA A 1 128 ? 11.085 -1.632 -7.963 1.00 97.56 128 ALA A O 1
ATOM 1034 N N . VAL A 1 129 ? 11.764 -3.650 -7.222 1.00 96.62 129 VAL A N 1
ATOM 1035 C CA . VAL A 1 129 ? 10.965 -4.466 -8.148 1.00 96.62 129 VAL A CA 1
ATOM 1036 C C . VAL A 1 129 ? 9.923 -5.223 -7.332 1.00 96.62 129 VAL A C 1
ATOM 1038 O O . VAL A 1 129 ? 10.265 -5.965 -6.412 1.00 96.62 129 VAL A O 1
ATOM 1041 N N . LEU A 1 130 ? 8.648 -5.013 -7.651 1.00 95.88 130 LEU A N 1
ATOM 1042 C CA . LEU A 1 130 ? 7.518 -5.653 -6.980 1.00 95.88 130 LEU A CA 1
ATOM 1043 C C . LEU A 1 130 ? 6.852 -6.634 -7.947 1.00 95.88 130 LEU A C 1
ATOM 1045 O O . LEU A 1 130 ? 6.496 -6.255 -9.060 1.00 95.88 130 LEU A O 1
ATOM 1049 N N . VAL A 1 131 ? 6.664 -7.877 -7.507 1.00 94.50 131 VAL A N 1
ATOM 1050 C CA . VAL A 1 131 ? 6.007 -8.954 -8.267 1.00 94.50 131 VAL A CA 1
ATOM 1051 C C . VAL A 1 131 ? 4.798 -9.486 -7.494 1.00 94.50 131 VAL A C 1
ATOM 1053 O O . VAL A 1 131 ? 4.695 -9.267 -6.285 1.00 94.50 131 VAL A O 1
ATOM 1056 N N . ARG A 1 132 ? 3.870 -10.146 -8.193 1.00 87.25 132 ARG A N 1
ATOM 1057 C CA . ARG A 1 132 ? 2.645 -10.721 -7.616 1.00 87.25 132 ARG A CA 1
ATOM 1058 C C . ARG A 1 132 ? 2.826 -12.173 -7.191 1.00 87.25 132 ARG A C 1
ATOM 1060 O O . ARG A 1 132 ? 3.456 -12.925 -7.962 1.00 87.25 132 ARG A O 1
#

InterPro domains:
  IPR000212 UvrD-like helicase [PTHR11070] (1-132)
  IPR027417 P-loop containing nucleoside triphosphate hydrolase [G3DSA:3.40.50.300] (1-58)
  IPR027417 P-loop containing nucleoside triphosphate hydrolase [G3DSA:3.40.50.300] (59-132)
  IPR027417 P-loop containing nucleoside triphosphate hydrolase [SSF52540] (2-132)

Radius of gyration: 20.67 Å; chains: 1; bounding box: 43×35×58 Å

Sequence (132 aa):
CTNLQYDLLKYAFLGTNIRLTAVGDTKQKIMGWANALDGIFQTFVTDFTATPLNMYRNFRSKPTLLRLQNEIIRRLDPLSAMPDNQLVGDEGEVFAWYFDDSRGEATYIADLIESWIKTELLPPQEIAVLVR

Organism: Vibrio anguillarum (NCBI:txid55601)

Foldseek 3Di:
DAPVVVVVVCVVPQPHPDDDDDDDDLVPPPCVVVRDDDPVVVVCCVRVVDDDDDDLADPDDQLVVLVVVLVVCCVVPVVNRDDVVRSDDDDDDDDDDDDPDPVRVVVVVVVVLVCCCPPVVDDPVVDDDDDD